Protein AF-A0A200QWI5-F1 (afdb_monomer)

Organism: Macleaya cordata (NCBI:txid56857)

Mean predicted aligned error: 22.95 Å

Structure (mmCIF, N/CA/C/O backbone):
data_AF-A0A200QWI5-F1
#
_entry.id   AF-A0A200QWI5-F1
#
loop_
_atom_site.group_PDB
_atom_site.id
_atom_site.type_symbol
_atom_site.label_atom_id
_atom_site.label_alt_id
_atom_site.label_comp_id
_atom_site.label_asym_id
_atom_site.label_entity_id
_atom_site.label_seq_id
_atom_site.pdbx_PDB_ins_code
_atom_site.Cartn_x
_atom_site.Cartn_y
_atom_site.Cartn_z
_atom_site.occupancy
_atom_site.B_iso_or_equiv
_atom_site.auth_seq_id
_atom_site.auth_comp_id
_atom_site.auth_asym_id
_atom_site.auth_atom_id
_atom_site.pdbx_PDB_model_num
ATOM 1 N N . MET A 1 1 ? 9.023 -41.109 24.863 1.00 46.94 1 MET A N 1
ATOM 2 C CA . MET A 1 1 ? 9.867 -40.211 24.055 1.00 46.94 1 MET A CA 1
ATOM 3 C C . MET A 1 1 ? 9.586 -40.506 22.599 1.00 46.94 1 MET A C 1
ATOM 5 O O . MET A 1 1 ? 10.280 -41.285 21.958 1.00 46.94 1 MET A O 1
ATOM 9 N N . ASP A 1 2 ? 8.491 -39.955 22.125 1.00 58.47 2 ASP A N 1
ATOM 10 C CA . ASP A 1 2 ? 8.103 -39.869 20.730 1.00 58.47 2 ASP A CA 1
ATOM 11 C C . ASP A 1 2 ? 8.925 -38.733 20.105 1.00 58.47 2 ASP A C 1
ATOM 13 O O . ASP A 1 2 ? 8.645 -37.554 20.287 1.00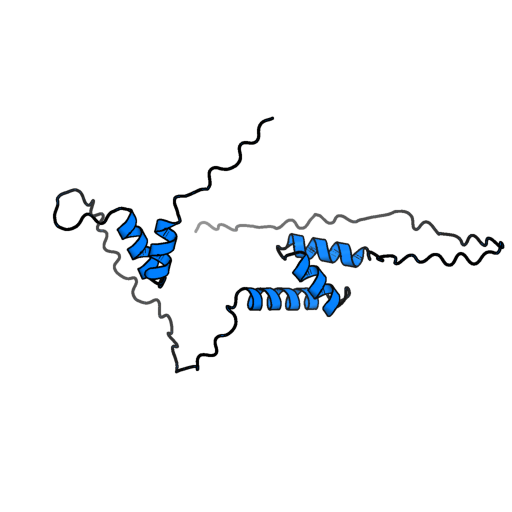 58.47 2 ASP A O 1
ATOM 17 N N . ASN A 1 3 ? 10.019 -39.107 19.435 1.00 56.25 3 ASN A N 1
ATOM 18 C CA . ASN A 1 3 ? 10.766 -38.210 18.559 1.00 56.25 3 ASN A CA 1
ATOM 19 C C . ASN A 1 3 ? 9.904 -37.933 17.321 1.00 56.25 3 ASN A C 1
ATOM 21 O O . ASN A 1 3 ? 9.847 -38.761 16.413 1.00 56.25 3 ASN A O 1
ATOM 25 N N . ILE A 1 4 ? 9.245 -36.777 17.278 1.00 65.56 4 ILE A N 1
ATOM 26 C CA . ILE A 1 4 ? 8.720 -36.207 16.036 1.00 65.56 4 ILE A CA 1
ATOM 27 C C . ILE A 1 4 ? 9.827 -35.322 15.468 1.00 65.56 4 ILE A C 1
ATOM 29 O O . ILE A 1 4 ? 9.952 -34.143 15.784 1.00 65.56 4 ILE A O 1
ATOM 33 N N . GLU A 1 5 ? 10.682 -35.935 14.660 1.00 64.12 5 GLU A N 1
ATOM 34 C CA . GLU A 1 5 ? 11.544 -35.214 13.732 1.00 64.12 5 GLU A CA 1
ATOM 35 C C . GLU A 1 5 ? 10.657 -34.799 12.551 1.00 64.12 5 GLU A C 1
ATOM 37 O O . GLU A 1 5 ? 10.480 -35.549 11.588 1.00 64.12 5 GLU A O 1
ATOM 42 N N . SER A 1 6 ? 10.009 -33.635 12.680 1.00 63.34 6 SER A N 1
ATOM 43 C CA . SER A 1 6 ? 9.338 -32.975 11.557 1.00 63.34 6 SER A CA 1
ATOM 44 C C . SER A 1 6 ? 10.424 -32.507 10.598 1.00 63.34 6 SER A C 1
ATOM 46 O O . SER A 1 6 ? 11.061 -31.473 10.781 1.00 63.34 6 SER A O 1
ATOM 48 N N . SER A 1 7 ? 10.700 -33.355 9.617 1.00 63.34 7 SER A N 1
ATOM 49 C CA . SER A 1 7 ? 11.584 -33.087 8.495 1.00 63.34 7 SER A CA 1
ATOM 50 C C . SER A 1 7 ? 10.826 -32.239 7.478 1.00 63.34 7 SER A C 1
ATOM 52 O O . SER A 1 7 ? 10.455 -32.713 6.406 1.00 63.34 7 SER A O 1
ATOM 54 N N . ASP A 1 8 ? 10.606 -30.966 7.809 1.00 63.19 8 ASP A N 1
ATOM 55 C CA . ASP A 1 8 ? 10.167 -29.942 6.857 1.00 63.19 8 ASP A CA 1
ATOM 56 C C . ASP A 1 8 ? 11.316 -29.635 5.886 1.00 63.19 8 ASP A C 1
ATOM 58 O O . ASP A 1 8 ? 12.008 -28.618 5.945 1.00 63.19 8 ASP A O 1
ATOM 62 N N . SER A 1 9 ? 11.555 -30.602 5.003 1.00 63.88 9 SER A N 1
ATOM 63 C CA . SER A 1 9 ? 12.486 -30.518 3.890 1.00 63.88 9 SER A CA 1
ATOM 64 C C . SER A 1 9 ? 11.798 -29.714 2.797 1.00 63.88 9 SER A C 1
ATOM 66 O O . SER A 1 9 ? 11.100 -30.266 1.947 1.00 63.88 9 SER A O 1
ATOM 68 N N . TRP A 1 10 ? 11.950 -28.391 2.846 1.00 71.94 10 TRP A N 1
ATOM 69 C CA . TRP A 1 10 ? 11.617 -27.509 1.734 1.00 71.94 10 TRP A CA 1
ATOM 70 C C . TRP A 1 10 ? 12.445 -27.932 0.522 1.00 71.94 10 TRP A C 1
ATOM 72 O O . TRP A 1 10 ? 13.622 -27.600 0.395 1.00 71.94 10 TRP A O 1
ATOM 82 N N . ASN A 1 11 ? 11.830 -28.725 -0.348 1.00 63.78 11 ASN A N 1
ATOM 83 C CA . ASN A 1 11 ? 12.400 -29.151 -1.611 1.00 63.78 11 ASN A CA 1
ATOM 84 C C . ASN A 1 11 ? 12.436 -27.938 -2.556 1.00 63.78 11 ASN A C 1
ATOM 86 O O . ASN A 1 11 ? 11.526 -27.753 -3.362 1.00 63.78 11 ASN A O 1
ATOM 90 N N . ILE A 1 12 ? 13.463 -27.088 -2.425 1.00 63.22 12 ILE A N 1
ATOM 91 C CA . ILE A 1 12 ? 13.784 -25.974 -3.343 1.00 63.22 12 ILE A CA 1
ATOM 92 C C . ILE A 1 12 ? 14.390 -26.557 -4.632 1.00 63.22 12 ILE A C 1
ATOM 94 O O . ILE A 1 12 ? 15.480 -26.210 -5.065 1.00 63.22 12 ILE A O 1
ATOM 98 N N . GLU A 1 13 ? 13.678 -27.497 -5.245 1.00 63.28 13 GLU A N 1
ATOM 99 C CA . GLU A 1 13 ? 14.010 -28.052 -6.556 1.00 63.28 13 GLU A CA 1
ATOM 100 C C . GLU A 1 13 ? 12.946 -27.605 -7.562 1.00 63.28 13 GLU A C 1
ATOM 102 O O . GLU A 1 13 ? 12.256 -28.405 -8.182 1.00 63.28 13 GLU A O 1
ATOM 107 N N . ASP A 1 14 ? 12.790 -26.287 -7.671 1.00 59.72 14 ASP A N 1
ATOM 108 C CA . ASP A 1 14 ? 12.224 -25.628 -8.848 1.00 59.72 14 ASP A CA 1
ATOM 109 C C . ASP A 1 14 ? 13.276 -24.628 -9.359 1.00 59.72 14 ASP A C 1
ATOM 111 O O . ASP A 1 14 ? 13.093 -23.412 -9.359 1.00 59.72 14 ASP A O 1
ATOM 115 N N . GLU A 1 15 ? 14.454 -25.149 -9.727 1.00 60.75 15 GLU A N 1
ATOM 116 C CA . GLU A 1 15 ? 15.359 -24.455 -10.646 1.00 60.75 15 GLU A CA 1
ATOM 117 C C . GLU A 1 15 ? 14.734 -24.504 -12.047 1.00 60.75 15 GLU A C 1
ATOM 119 O O . GLU A 1 15 ? 15.025 -25.383 -12.859 1.00 60.75 15 GLU A O 1
ATOM 124 N N . LEU A 1 16 ? 13.856 -23.551 -12.357 1.00 61.19 16 LEU A N 1
ATOM 125 C CA . LEU A 1 16 ? 13.550 -23.245 -13.749 1.00 61.19 16 LEU A CA 1
ATOM 126 C C . LEU A 1 16 ? 14.703 -22.420 -14.319 1.00 61.19 16 LEU A C 1
ATOM 128 O O . LEU A 1 16 ? 14.747 -21.200 -14.175 1.00 61.19 16 LEU A O 1
ATOM 132 N N . GLU A 1 17 ? 15.636 -23.090 -14.990 1.00 56.88 17 GLU A N 1
ATOM 133 C CA . GLU A 1 17 ? 16.563 -22.446 -15.916 1.00 56.88 17 GLU A CA 1
ATOM 134 C C . GLU A 1 17 ? 15.777 -21.867 -17.114 1.00 56.88 17 GLU A C 1
ATOM 136 O O . GLU A 1 17 ? 15.222 -22.639 -17.905 1.00 56.88 17 GLU A O 1
ATOM 141 N N . PRO A 1 18 ? 15.747 -20.543 -17.368 1.00 56.03 18 PRO A N 1
ATOM 142 C CA . PRO A 1 18 ? 15.348 -20.044 -18.676 1.00 56.03 18 PRO A CA 1
ATOM 143 C C . PRO A 1 18 ? 16.526 -20.206 -19.644 1.00 56.03 18 PRO A C 1
ATOM 145 O O . PRO A 1 18 ? 17.262 -19.263 -19.944 1.00 56.03 18 PRO A O 1
ATOM 148 N N . GLN A 1 19 ? 16.713 -21.427 -20.146 1.00 50.78 19 GLN A N 1
ATOM 149 C CA . GLN A 1 19 ? 17.614 -21.673 -21.261 1.00 50.78 19 GLN A CA 1
ATOM 150 C C . GLN A 1 19 ? 16.936 -21.277 -22.581 1.00 50.78 19 GLN A C 1
ATOM 152 O O . GLN A 1 19 ? 15.973 -21.897 -23.021 1.00 50.78 19 GLN A O 1
ATOM 157 N N . ASN A 1 20 ? 17.559 -20.297 -23.242 1.00 54.41 20 ASN A N 1
ATOM 158 C CA . ASN A 1 20 ? 17.693 -20.192 -24.696 1.00 54.41 20 ASN A CA 1
ATOM 159 C C . ASN A 1 20 ? 16.439 -19.800 -25.513 1.00 54.41 20 ASN A C 1
ATOM 161 O O . ASN A 1 20 ? 15.551 -20.604 -25.774 1.00 54.41 20 ASN A O 1
ATOM 165 N N . SER A 1 21 ? 16.466 -18.625 -26.149 1.00 46.69 21 SER A N 1
ATOM 166 C CA . SER A 1 21 ? 16.959 -18.537 -27.537 1.00 46.69 21 SER A CA 1
ATOM 167 C C . SER A 1 21 ? 16.759 -17.161 -28.174 1.00 46.69 21 SER A C 1
ATOM 169 O O . SER A 1 21 ? 15.785 -16.460 -27.928 1.00 46.69 21 SER A O 1
ATOM 171 N N . SER A 1 22 ? 17.715 -16.838 -29.047 1.00 51.38 22 SER A N 1
ATOM 172 C CA . SER A 1 22 ? 17.685 -15.774 -30.052 1.00 51.38 22 SER A CA 1
ATOM 173 C C . SER A 1 22 ? 17.875 -14.342 -29.555 1.00 51.38 22 SER A C 1
ATOM 175 O O . SER A 1 22 ? 16.974 -13.510 -29.542 1.00 51.38 22 SER A O 1
ATOM 177 N N . LEU A 1 23 ? 19.148 -14.018 -29.312 1.00 51.12 23 LEU A N 1
ATOM 178 C CA . LEU A 1 23 ? 19.692 -12.715 -29.688 1.00 51.12 23 LEU A CA 1
ATOM 179 C C . LEU A 1 23 ? 19.535 -12.551 -31.213 1.00 51.12 23 LEU A C 1
ATOM 181 O O . LEU A 1 23 ? 20.452 -12.860 -31.977 1.00 51.12 23 LEU A O 1
ATOM 185 N N . GLU A 1 24 ? 18.365 -12.110 -31.675 1.00 49.75 24 GLU A N 1
ATOM 186 C CA . GLU A 1 24 ? 18.227 -11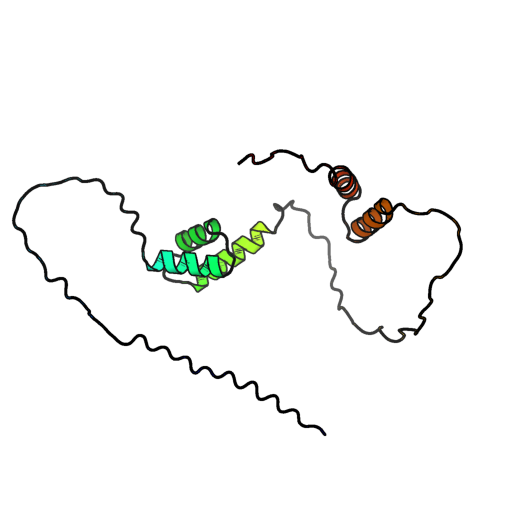.618 -33.043 1.00 49.75 24 GLU A CA 1
ATOM 187 C C . GLU A 1 24 ? 18.979 -10.293 -33.159 1.00 49.75 24 GLU A C 1
ATOM 189 O O . GLU A 1 24 ? 18.599 -9.239 -32.653 1.00 49.75 24 GLU A O 1
ATOM 194 N N . SER A 1 25 ? 20.123 -10.408 -33.820 1.00 44.59 25 SER A N 1
ATOM 195 C CA . SER A 1 25 ? 20.940 -9.325 -34.327 1.00 44.59 25 SER A CA 1
ATOM 196 C C . SER A 1 25 ? 20.094 -8.399 -35.208 1.00 44.59 25 SER A C 1
ATOM 198 O O . SER A 1 25 ? 19.868 -8.680 -36.385 1.00 44.59 25 SER A O 1
ATOM 200 N N . CYS A 1 26 ? 19.648 -7.263 -34.671 1.00 43.22 26 CYS A N 1
ATOM 201 C CA . CYS A 1 26 ? 19.139 -6.168 -35.493 1.00 43.22 26 CYS A CA 1
ATOM 202 C C . CYS A 1 26 ? 20.320 -5.530 -36.235 1.00 43.22 26 CYS A C 1
ATOM 204 O O . CYS A 1 26 ? 20.933 -4.566 -35.779 1.00 43.22 26 CYS A O 1
ATOM 206 N N . SER A 1 27 ? 20.666 -6.120 -37.378 1.00 43.72 27 SER A N 1
ATOM 207 C CA . SER A 1 27 ? 21.585 -5.537 -38.349 1.00 43.72 27 SER A CA 1
ATOM 208 C C . SER A 1 27 ? 21.038 -4.201 -38.854 1.00 43.72 27 SER A C 1
ATOM 210 O O . SER A 1 27 ? 19.894 -4.098 -39.293 1.00 43.72 27 SER A O 1
ATOM 212 N N . SER A 1 28 ? 21.893 -3.182 -38.799 1.00 53.09 28 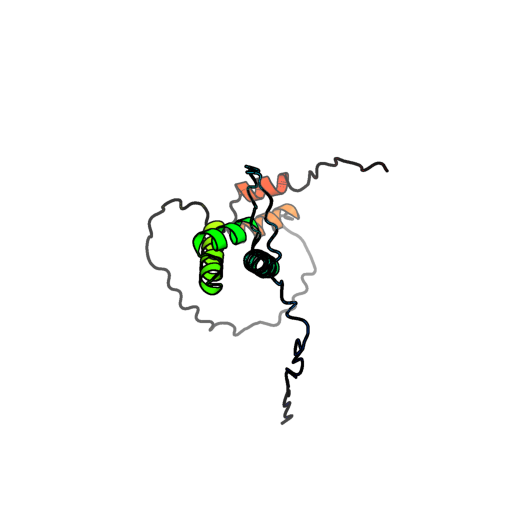SER A N 1
ATOM 213 C CA . SER A 1 28 ? 21.669 -1.823 -39.282 1.00 53.09 28 SER A CA 1
ATOM 214 C C . SER A 1 28 ? 21.151 -1.791 -40.724 1.00 53.09 28 SER A C 1
ATOM 216 O O . SER A 1 28 ? 21.894 -2.073 -41.665 1.00 53.09 28 SER A O 1
ATOM 218 N N . LEU A 1 29 ? 19.902 -1.363 -40.918 1.00 43.19 29 LEU A N 1
ATOM 219 C CA . LEU A 1 29 ? 19.398 -0.943 -42.226 1.00 43.19 29 LEU A CA 1
ATOM 220 C C . LEU A 1 29 ? 19.728 0.539 -42.444 1.00 43.19 29 LEU A C 1
ATOM 222 O O . LEU A 1 29 ? 19.020 1.438 -41.997 1.00 43.19 29 LEU A O 1
ATOM 226 N N . MET A 1 30 ? 20.833 0.784 -43.146 1.00 49.38 30 MET A N 1
ATOM 227 C CA . MET A 1 30 ? 21.144 2.080 -43.749 1.00 49.38 30 MET A CA 1
ATOM 228 C C . MET A 1 30 ? 20.133 2.348 -44.875 1.00 49.38 30 MET A C 1
ATOM 230 O O . MET A 1 30 ? 20.233 1.753 -45.947 1.00 49.38 30 MET A O 1
ATOM 234 N N . ILE A 1 31 ? 19.174 3.248 -44.653 1.00 56.94 31 ILE A N 1
ATOM 235 C CA . ILE A 1 31 ? 18.350 3.832 -45.722 1.00 56.94 31 ILE A CA 1
ATOM 236 C C . ILE A 1 31 ? 18.866 5.258 -45.966 1.00 56.94 31 ILE A C 1
ATOM 238 O O . ILE A 1 31 ? 18.647 6.132 -45.126 1.00 56.94 31 ILE A O 1
ATOM 242 N N . PRO A 1 32 ? 19.554 5.547 -47.086 1.00 47.84 32 PRO A N 1
ATOM 243 C CA . PRO A 1 32 ? 19.884 6.916 -47.447 1.00 47.84 32 PRO A CA 1
ATOM 244 C C . PRO A 1 32 ? 18.672 7.520 -48.166 1.00 47.84 32 PRO A C 1
ATOM 246 O O . PRO A 1 32 ? 18.414 7.206 -49.325 1.00 47.84 32 PRO A O 1
ATOM 249 N N . GLY A 1 33 ? 17.896 8.362 -47.479 1.00 49.19 33 GLY A N 1
ATOM 250 C CA . GLY A 1 33 ? 16.672 8.902 -48.080 1.00 49.19 33 GLY A CA 1
ATOM 251 C C . GLY A 1 33 ? 15.905 9.928 -47.250 1.00 49.19 33 GLY A C 1
ATOM 252 O O . GLY A 1 33 ? 14.756 9.697 -46.917 1.00 49.19 33 GLY A O 1
ATOM 253 N N . GLN A 1 34 ? 16.562 11.039 -46.917 1.00 49.69 34 GLN A N 1
ATOM 254 C CA . GLN A 1 34 ? 16.023 12.409 -46.876 1.00 49.69 34 GLN A CA 1
ATOM 255 C C . GLN A 1 34 ? 14.542 12.634 -46.470 1.00 49.69 34 GLN A C 1
ATOM 257 O O . GLN A 1 34 ? 13.623 12.453 -47.263 1.00 49.69 34 GLN A O 1
ATOM 262 N N . GLY A 1 35 ? 14.358 13.222 -45.281 1.00 48.75 35 GLY A N 1
ATOM 263 C CA . GLY A 1 35 ? 13.164 13.978 -44.881 1.00 48.75 35 GLY A CA 1
ATOM 264 C C . GLY A 1 35 ? 13.143 14.247 -43.367 1.00 48.75 35 GLY A C 1
ATOM 265 O O . GLY A 1 35 ? 13.067 13.284 -42.608 1.00 48.75 35 GLY A O 1
ATOM 266 N N . PRO A 1 36 ? 13.217 15.504 -42.877 1.00 46.41 36 PRO A N 1
ATOM 267 C CA . PRO A 1 36 ? 13.022 15.786 -41.460 1.00 46.41 36 PRO A CA 1
ATOM 268 C C . PRO A 1 36 ? 11.529 15.699 -41.126 1.00 46.41 36 PRO A C 1
ATOM 270 O O . PRO A 1 36 ? 10.794 16.680 -41.212 1.00 46.41 36 PRO A O 1
ATOM 273 N N . CYS A 1 37 ? 11.074 14.507 -40.743 1.00 58.84 37 CYS A N 1
ATOM 274 C CA . CYS A 1 37 ? 9.827 14.356 -40.004 1.00 58.84 37 CYS A CA 1
ATOM 275 C C . CYS A 1 37 ? 10.079 14.793 -38.558 1.00 58.84 37 CYS A C 1
ATOM 277 O O . CYS A 1 37 ? 10.531 14.009 -37.727 1.00 58.84 37 CYS A O 1
ATOM 279 N N . ALA A 1 38 ? 9.788 16.059 -38.263 1.00 57.78 38 ALA A N 1
ATOM 280 C CA . ALA A 1 38 ? 9.601 16.537 -36.899 1.00 57.78 38 ALA A CA 1
ATOM 281 C C . ALA A 1 38 ? 8.268 15.982 -36.366 1.00 57.78 38 ALA A C 1
ATOM 283 O O . ALA A 1 38 ? 7.244 16.660 -36.361 1.00 57.78 38 ALA A O 1
ATOM 284 N N . GLY A 1 39 ? 8.279 14.702 -35.999 1.00 45.41 39 GLY A N 1
ATOM 285 C CA . GLY A 1 39 ? 7.205 14.051 -35.265 1.00 45.41 39 GLY A CA 1
ATOM 286 C C . GLY A 1 39 ? 7.470 14.182 -33.774 1.00 45.41 39 GLY A C 1
ATOM 287 O O . GLY A 1 39 ? 8.341 13.508 -33.235 1.00 45.41 39 GLY A O 1
ATOM 288 N N . HIS A 1 40 ? 6.719 15.065 -33.126 1.00 57.12 40 HIS A N 1
ATOM 289 C CA . HIS A 1 40 ? 6.488 15.046 -31.690 1.00 57.12 40 HIS A CA 1
ATOM 290 C C . HIS A 1 40 ? 5.888 13.683 -31.321 1.00 57.12 40 HIS A C 1
ATOM 292 O O . HIS A 1 40 ? 4.731 13.401 -31.621 1.00 57.12 40 HIS A O 1
ATOM 298 N N . ALA A 1 41 ? 6.708 12.824 -30.730 1.00 50.31 41 ALA A N 1
ATOM 299 C CA . ALA A 1 41 ? 6.263 11.635 -30.036 1.00 50.31 41 ALA A CA 1
ATOM 300 C C . ALA A 1 41 ? 6.846 11.742 -28.635 1.00 50.31 41 ALA A C 1
ATOM 302 O O . ALA A 1 41 ? 8.017 11.438 -28.405 1.00 50.31 41 ALA A O 1
ATOM 303 N N . GLU A 1 42 ? 6.028 12.231 -27.712 1.00 52.84 42 GLU A N 1
ATOM 304 C CA . GLU A 1 42 ? 6.239 12.044 -26.284 1.00 52.84 42 GLU A CA 1
ATOM 305 C C . GLU A 1 42 ? 6.051 10.547 -26.047 1.00 52.84 42 GLU A C 1
ATOM 307 O O . GLU A 1 42 ? 4.974 10.055 -25.722 1.00 52.84 42 GLU A O 1
ATOM 312 N N . GLY A 1 43 ? 7.087 9.781 -26.377 1.00 43.38 43 GLY A N 1
ATOM 313 C CA . GLY A 1 43 ? 7.156 8.391 -26.004 1.00 43.38 43 GLY A CA 1
ATOM 314 C C . GLY A 1 43 ? 7.198 8.381 -24.491 1.00 43.38 43 GLY A C 1
ATOM 315 O O . GLY A 1 43 ? 8.248 8.650 -23.908 1.00 43.38 43 GLY A O 1
ATOM 316 N N . SER A 1 44 ? 6.074 8.059 -23.851 1.00 57.12 44 SER A N 1
ATOM 317 C CA . SER A 1 44 ? 6.114 7.360 -22.575 1.00 57.12 44 SER A CA 1
ATOM 318 C C . SER A 1 44 ? 6.943 6.110 -22.831 1.00 57.12 44 SER A C 1
ATOM 320 O O . SER A 1 44 ? 6.441 5.088 -23.297 1.00 57.12 44 SER A O 1
ATOM 322 N N . THR A 1 45 ? 8.253 6.236 -22.641 1.00 56.47 45 THR A N 1
ATOM 323 C CA . THR A 1 45 ? 9.187 5.125 -22.648 1.00 56.47 45 THR A CA 1
ATOM 324 C C . THR A 1 45 ? 8.830 4.302 -21.425 1.00 56.47 45 THR A C 1
ATOM 326 O O . THR A 1 45 ? 9.370 4.495 -20.342 1.00 56.47 45 THR A O 1
ATOM 329 N N . SER A 1 46 ? 7.814 3.450 -21.568 1.00 61.50 46 SER A N 1
ATOM 330 C CA . SER A 1 46 ? 7.483 2.459 -20.561 1.00 61.50 46 SER A CA 1
ATOM 331 C C . SER A 1 46 ? 8.682 1.532 -20.495 1.00 61.50 46 SER A C 1
ATOM 333 O O . SER A 1 46 ? 8.857 0.659 -21.347 1.00 61.50 46 SER A O 1
ATOM 335 N N . ASN A 1 47 ? 9.583 1.805 -19.554 1.00 75.62 47 ASN A N 1
ATOM 336 C CA . ASN A 1 47 ? 10.722 0.944 -19.344 1.00 75.62 47 ASN A CA 1
ATOM 337 C C . ASN A 1 47 ? 10.151 -0.392 -18.842 1.00 75.62 47 ASN A C 1
ATOM 339 O O . ASN A 1 47 ? 9.399 -0.398 -17.857 1.00 75.62 47 ASN A O 1
ATOM 343 N N . PRO A 1 48 ? 10.440 -1.531 -19.498 1.00 83.81 48 PRO A N 1
ATOM 344 C CA . PRO A 1 48 ? 9.953 -2.825 -19.026 1.00 83.81 48 PRO A CA 1
ATOM 345 C C . PRO A 1 48 ? 10.375 -3.098 -17.573 1.00 83.81 48 PRO A C 1
ATOM 347 O O . PRO A 1 48 ? 9.635 -3.753 -16.840 1.00 83.81 48 PRO A O 1
ATOM 350 N N . ALA A 1 49 ? 11.514 -2.543 -17.136 1.00 88.06 49 ALA A N 1
ATOM 351 C CA . ALA A 1 49 ? 11.957 -2.583 -15.744 1.00 88.06 49 ALA A CA 1
ATOM 352 C C . ALA A 1 49 ? 10.986 -1.846 -14.804 1.00 88.06 49 ALA A C 1
ATOM 354 O O . ALA A 1 49 ? 10.480 -2.468 -13.871 1.00 88.06 49 ALA A O 1
ATOM 355 N N . ARG A 1 50 ? 10.634 -0.584 -15.096 1.00 92.25 50 ARG A N 1
ATOM 356 C CA . ARG A 1 50 ? 9.612 0.179 -14.355 1.00 92.25 50 ARG A CA 1
ATOM 357 C C . ARG A 1 50 ? 8.309 -0.588 -14.200 1.00 92.25 50 ARG A C 1
ATOM 359 O O . ARG A 1 50 ? 7.798 -0.718 -13.096 1.00 92.25 50 ARG A O 1
ATOM 366 N N . SER A 1 51 ? 7.792 -1.138 -15.298 1.00 92.94 51 SER A N 1
ATOM 367 C CA . SER A 1 51 ? 6.533 -1.893 -15.275 1.00 92.94 51 SER A CA 1
ATOM 368 C C . SER A 1 51 ? 6.630 -3.128 -14.374 1.00 92.94 51 SER A C 1
ATOM 370 O O . SER A 1 51 ? 5.721 -3.396 -13.594 1.00 92.94 51 SER A O 1
ATOM 372 N N . LYS A 1 52 ? 7.753 -3.858 -14.428 1.00 94.25 52 LYS A N 1
ATOM 373 C CA . LYS A 1 52 ? 8.005 -5.012 -13.554 1.00 94.25 52 LYS A CA 1
ATOM 374 C C . LYS A 1 52 ? 8.028 -4.615 -12.076 1.00 94.25 52 LYS A C 1
ATOM 376 O O . LYS A 1 52 ? 7.451 -5.332 -11.263 1.00 94.25 52 LYS A O 1
ATOM 381 N N . LEU A 1 53 ? 8.661 -3.491 -11.741 1.00 94.88 53 LEU A N 1
ATOM 382 C CA . LEU A 1 53 ? 8.664 -2.956 -10.378 1.00 94.88 53 LEU A CA 1
ATOM 383 C C . LEU A 1 53 ? 7.249 -2.591 -9.934 1.00 94.88 53 LEU A C 1
ATOM 385 O O . LEU A 1 53 ? 6.819 -3.034 -8.874 1.00 94.88 53 LEU A O 1
ATOM 389 N N . ILE A 1 54 ? 6.498 -1.877 -10.776 1.00 95.69 54 ILE A N 1
ATOM 390 C CA . ILE A 1 54 ? 5.115 -1.493 -10.480 1.00 95.69 54 ILE A CA 1
ATOM 391 C C . ILE A 1 54 ? 4.271 -2.727 -10.133 1.00 95.69 54 ILE A C 1
ATOM 393 O O . ILE A 1 54 ? 3.672 -2.780 -9.060 1.00 95.69 54 ILE A O 1
ATOM 397 N N . TYR A 1 55 ? 4.283 -3.759 -10.981 1.00 96.56 55 TYR A N 1
ATOM 398 C CA . TYR A 1 55 ? 3.541 -4.995 -10.709 1.00 96.56 55 TYR A CA 1
ATOM 399 C C . TYR A 1 55 ? 4.033 -5.742 -9.468 1.00 96.56 55 TYR A C 1
ATOM 401 O O . TYR A 1 55 ? 3.218 -6.329 -8.760 1.00 96.56 55 TYR A O 1
ATOM 409 N N . HIS A 1 56 ? 5.337 -5.727 -9.189 1.00 96.75 56 HIS A N 1
ATOM 410 C CA . HIS A 1 56 ? 5.898 -6.373 -8.006 1.00 96.75 56 HIS A CA 1
ATOM 411 C C . HIS A 1 56 ? 5.365 -5.740 -6.715 1.00 96.75 56 HIS A C 1
ATOM 413 O O . HIS A 1 56 ? 4.842 -6.452 -5.861 1.00 96.75 56 HIS A O 1
ATOM 419 N N . PHE A 1 57 ? 5.425 -4.412 -6.599 1.00 97.06 57 PHE A N 1
ATOM 420 C CA . PHE A 1 57 ? 4.963 -3.707 -5.402 1.00 97.06 57 PHE A CA 1
ATOM 421 C C . PHE A 1 57 ? 3.436 -3.698 -5.270 1.00 97.06 57 PHE A C 1
ATOM 423 O O . PHE A 1 57 ? 2.926 -3.855 -4.162 1.00 97.06 57 PHE A O 1
ATOM 430 N N . ILE A 1 58 ? 2.695 -3.620 -6.381 1.00 97.25 58 ILE A N 1
ATOM 431 C CA . ILE A 1 58 ? 1.235 -3.806 -6.356 1.00 97.25 58 ILE A CA 1
ATOM 432 C C . ILE A 1 58 ? 0.880 -5.226 -5.897 1.00 97.25 58 ILE A C 1
ATOM 434 O O . ILE A 1 58 ? -0.019 -5.401 -5.079 1.00 97.25 58 ILE A O 1
ATOM 438 N N . GLY A 1 59 ? 1.610 -6.244 -6.365 1.00 97.19 59 GLY A N 1
ATOM 439 C CA . GLY A 1 59 ? 1.445 -7.628 -5.914 1.00 97.19 59 GLY A CA 1
ATOM 440 C C . GLY A 1 59 ? 1.732 -7.829 -4.422 1.00 97.19 59 GLY A C 1
ATOM 441 O O . GLY A 1 59 ? 1.185 -8.751 -3.823 1.00 97.19 59 GLY A O 1
ATOM 442 N N . MET A 1 60 ? 2.534 -6.949 -3.814 1.00 95.25 60 MET A N 1
ATOM 443 C CA . MET A 1 60 ? 2.774 -6.915 -2.365 1.00 95.25 60 MET A CA 1
ATOM 444 C C . MET A 1 60 ? 1.701 -6.149 -1.576 1.00 95.25 60 MET A C 1
ATOM 446 O O . MET A 1 60 ? 1.716 -6.196 -0.351 1.00 95.25 60 MET A O 1
ATOM 450 N N . GLY A 1 61 ? 0.756 -5.486 -2.249 1.00 95.81 61 GLY A N 1
ATOM 451 C CA . GLY A 1 61 ? -0.373 -4.793 -1.620 1.00 95.81 61 GLY A CA 1
ATOM 452 C C . GLY A 1 61 ? -0.257 -3.269 -1.573 1.00 95.81 61 GLY A C 1
ATOM 453 O O . GLY A 1 61 ? -1.160 -2.615 -1.056 1.00 95.81 61 GLY A O 1
ATOM 454 N N . PHE A 1 62 ? 0.804 -2.681 -2.133 1.00 96.81 62 PHE A N 1
ATOM 455 C CA . PHE A 1 62 ? 0.921 -1.226 -2.228 1.00 96.81 62 PHE A CA 1
ATOM 456 C C . PHE A 1 62 ? 0.024 -0.661 -3.335 1.00 96.81 62 PHE A C 1
ATOM 458 O O . PHE A 1 62 ? -0.179 -1.278 -4.383 1.00 96.81 62 PHE A O 1
ATOM 465 N N . SER A 1 63 ? -0.501 0.547 -3.123 1.00 95.81 63 SER A N 1
ATOM 466 C CA . SER A 1 63 ? -1.311 1.230 -4.131 1.00 95.81 63 SER A CA 1
ATOM 467 C C . SER A 1 63 ? -0.445 1.699 -5.305 1.00 95.81 63 SER A C 1
ATOM 469 O O . SER A 1 63 ? 0.676 2.174 -5.127 1.00 95.81 63 SER A O 1
ATOM 471 N N . GLU A 1 64 ? -0.974 1.610 -6.529 1.00 95.44 64 GLU A N 1
ATOM 472 C CA . GLU A 1 64 ? -0.250 2.000 -7.750 1.00 95.44 64 GLU A CA 1
ATOM 473 C C . GLU A 1 64 ? 0.296 3.436 -7.681 1.00 95.44 64 GLU A C 1
ATOM 475 O O . GLU A 1 64 ? 1.403 3.703 -8.146 1.00 95.44 64 GLU A O 1
ATOM 480 N N . ASN A 1 65 ? -0.448 4.354 -7.053 1.00 94.75 65 ASN A N 1
ATOM 481 C CA . ASN A 1 65 ? -0.026 5.743 -6.891 1.00 94.75 65 ASN A CA 1
ATOM 482 C C . ASN A 1 65 ? 1.234 5.877 -6.021 1.00 94.75 65 ASN A C 1
ATOM 484 O O . ASN A 1 65 ? 2.170 6.570 -6.420 1.00 94.75 65 ASN A O 1
ATOM 488 N N . LEU A 1 66 ? 1.279 5.186 -4.876 1.00 95.50 66 LEU A N 1
ATOM 489 C CA . LEU A 1 66 ? 2.448 5.194 -3.994 1.00 95.50 66 LEU A CA 1
ATOM 490 C C . LEU A 1 66 ? 3.656 4.548 -4.669 1.00 95.50 66 LEU A C 1
ATOM 492 O O . LEU A 1 66 ? 4.768 5.061 -4.570 1.00 95.50 66 LEU A O 1
ATOM 496 N N . VAL A 1 67 ? 3.431 3.463 -5.408 1.00 96.38 67 VAL A N 1
ATOM 497 C CA . VAL A 1 67 ? 4.485 2.750 -6.134 1.00 96.38 67 VAL A CA 1
ATOM 498 C C . VAL A 1 67 ? 5.078 3.604 -7.248 1.00 96.38 67 VAL A C 1
ATOM 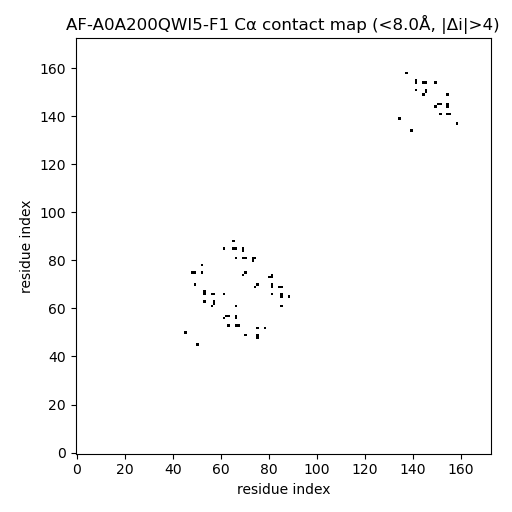500 O O . VAL A 1 67 ? 6.299 3.716 -7.345 1.00 96.38 67 VAL A O 1
ATOM 503 N N . ALA A 1 68 ? 4.243 4.249 -8.064 1.00 95.50 68 ALA A N 1
ATOM 504 C CA . ALA A 1 68 ? 4.717 5.150 -9.110 1.00 95.50 68 ALA A CA 1
ATOM 505 C C . ALA A 1 68 ? 5.540 6.303 -8.520 1.00 95.50 68 ALA A C 1
ATOM 507 O O . ALA A 1 68 ? 6.625 6.599 -9.016 1.00 95.50 68 ALA A O 1
ATOM 508 N N . LYS A 1 69 ? 5.063 6.890 -7.416 1.00 95.25 69 LYS A N 1
ATOM 509 C CA . LYS A 1 69 ? 5.750 7.977 -6.715 1.00 95.25 69 LYS A CA 1
ATOM 510 C C . LYS A 1 69 ? 7.105 7.542 -6.147 1.00 95.25 69 LYS A C 1
ATOM 512 O O . LYS A 1 69 ? 8.101 8.217 -6.380 1.00 95.25 69 LYS A O 1
ATOM 517 N N . ALA A 1 70 ? 7.162 6.403 -5.459 1.00 96.00 70 ALA A N 1
ATOM 518 C CA . ALA A 1 70 ? 8.401 5.888 -4.874 1.00 96.00 70 ALA A CA 1
ATOM 519 C C . ALA A 1 70 ? 9.459 5.557 -5.942 1.00 96.00 70 ALA A C 1
ATOM 521 O O . ALA A 1 70 ? 10.648 5.802 -5.730 1.00 96.00 70 ALA A O 1
ATOM 522 N N . ILE A 1 71 ? 9.034 5.050 -7.105 1.00 95.38 71 ILE A N 1
ATOM 523 C CA . ILE A 1 71 ? 9.928 4.797 -8.244 1.00 95.38 71 ILE A CA 1
ATOM 524 C C . ILE A 1 71 ? 10.410 6.107 -8.877 1.00 95.38 71 ILE A C 1
ATOM 526 O O . ILE A 1 71 ? 11.570 6.193 -9.270 1.00 95.38 71 ILE A O 1
ATOM 530 N N . ASP A 1 72 ? 9.559 7.127 -8.978 1.00 94.19 72 ASP A N 1
ATOM 531 C CA . ASP A 1 72 ? 9.959 8.424 -9.536 1.00 94.19 72 ASP A CA 1
ATOM 532 C C . ASP A 1 72 ? 10.961 9.163 -8.626 1.00 94.19 72 ASP A C 1
ATOM 534 O O . ASP A 1 72 ? 11.795 9.921 -9.121 1.00 94.19 72 ASP A O 1
ATOM 538 N N . GLU A 1 73 ? 10.913 8.915 -7.314 1.00 93.31 73 GLU A N 1
ATOM 539 C CA . GLU A 1 73 ? 11.810 9.516 -6.317 1.00 93.31 73 GLU A CA 1
ATOM 540 C C . GLU A 1 73 ? 13.170 8.815 -6.218 1.00 93.31 73 GLU A C 1
ATOM 542 O O . GLU A 1 73 ? 14.201 9.488 -6.197 1.00 93.31 73 GLU A O 1
ATOM 547 N N . ASN A 1 74 ? 13.186 7.481 -6.187 1.00 92.75 74 ASN A N 1
ATOM 548 C CA . ASN A 1 74 ? 14.413 6.693 -5.988 1.00 92.75 74 ASN A CA 1
ATOM 549 C C . ASN A 1 74 ? 15.013 6.174 -7.305 1.00 92.75 74 ASN A C 1
ATOM 551 O O . ASN A 1 74 ? 16.163 5.739 -7.365 1.00 92.75 74 ASN A O 1
ATOM 555 N N . GLY A 1 75 ? 14.249 6.234 -8.395 1.00 90.06 75 GLY A N 1
ATOM 556 C CA . GLY A 1 75 ? 14.607 5.620 -9.665 1.00 90.06 75 GLY A CA 1
ATOM 557 C C . GLY A 1 75 ? 14.445 4.097 -9.661 1.00 90.06 75 GLY A C 1
ATOM 558 O O . GLY A 1 75 ? 14.161 3.452 -8.659 1.00 90.06 75 GLY A O 1
ATOM 559 N N . GLU A 1 76 ? 14.633 3.490 -10.830 1.00 89.75 76 GLU A N 1
ATOM 560 C CA . GLU A 1 76 ? 14.352 2.063 -11.061 1.00 89.75 76 GLU A CA 1
ATOM 561 C C . GLU A 1 76 ? 15.511 1.119 -10.669 1.00 89.75 76 GLU A C 1
ATOM 563 O O . GLU A 1 76 ? 15.424 -0.089 -10.886 1.00 89.75 76 GLU A O 1
ATOM 568 N N . GLY A 1 77 ? 16.622 1.655 -10.151 1.00 86.31 77 GLY A N 1
ATOM 569 C CA . GLY A 1 77 ? 17.851 0.897 -9.879 1.00 86.31 77 GLY A CA 1
ATOM 570 C C . GLY A 1 77 ? 17.922 0.254 -8.493 1.00 86.31 77 GLY A C 1
ATOM 571 O O . GLY A 1 77 ? 18.694 -0.686 -8.299 1.00 86.31 77 GLY A O 1
ATOM 572 N N . ASN A 1 78 ? 17.119 0.741 -7.544 1.00 91.38 78 ASN A N 1
ATOM 573 C CA . ASN A 1 78 ? 17.303 0.484 -6.119 1.00 91.38 78 ASN A CA 1
ATOM 574 C C . ASN A 1 78 ? 15.978 0.012 -5.506 1.00 91.38 78 ASN A C 1
ATOM 576 O O . ASN A 1 78 ? 15.225 0.787 -4.925 1.00 91.38 78 ASN A O 1
ATOM 580 N N . THR A 1 79 ? 15.675 -1.282 -5.637 1.00 94.44 79 THR A N 1
ATOM 581 C CA . THR A 1 79 ? 14.415 -1.855 -5.124 1.00 94.44 79 THR A CA 1
ATOM 582 C C . THR A 1 79 ? 14.248 -1.695 -3.616 1.00 94.44 79 THR A C 1
ATOM 584 O O . THR A 1 79 ? 13.125 -1.534 -3.154 1.00 94.44 79 THR A O 1
ATOM 587 N N . GLU A 1 80 ? 15.353 -1.712 -2.867 1.00 95.56 80 GLU A N 1
ATOM 588 C CA . GLU A 1 80 ? 15.361 -1.514 -1.413 1.00 95.56 80 GLU A CA 1
ATOM 589 C C . GLU A 1 80 ? 14.940 -0.089 -1.025 1.00 95.56 80 GLU A C 1
ATOM 591 O O . GLU A 1 80 ? 14.093 0.090 -0.159 1.00 95.56 80 GLU A O 1
ATOM 596 N N . GLU A 1 81 ? 15.458 0.929 -1.720 1.00 96.50 81 GLU A N 1
ATOM 597 C CA . GLU A 1 81 ? 15.097 2.335 -1.472 1.00 96.50 81 GLU A CA 1
ATOM 598 C C . GLU A 1 81 ? 13.620 2.596 -1.807 1.00 96.50 81 GLU A C 1
ATOM 600 O O . GLU A 1 81 ? 12.919 3.325 -1.098 1.00 96.50 81 GLU A O 1
ATOM 605 N N . ILE A 1 82 ? 13.112 1.935 -2.854 1.00 97.12 82 ILE A N 1
ATOM 606 C CA . ILE A 1 82 ? 11.685 1.960 -3.190 1.00 97.12 82 ILE A CA 1
ATOM 607 C C . ILE A 1 82 ? 10.855 1.334 -2.055 1.00 97.12 82 ILE A C 1
ATOM 609 O O . ILE A 1 82 ? 9.843 1.917 -1.666 1.00 97.12 82 ILE A O 1
ATOM 613 N N . LEU A 1 83 ? 11.271 0.189 -1.498 1.00 97.19 83 LEU A N 1
ATOM 614 C CA . LEU A 1 83 ? 10.597 -0.449 -0.356 1.00 97.19 83 LEU A CA 1
ATOM 615 C C . LEU A 1 83 ? 10.583 0.446 0.881 1.00 97.19 83 LEU A C 1
ATOM 617 O O . LEU A 1 83 ? 9.526 0.640 1.477 1.00 97.19 83 LEU A O 1
ATOM 621 N N . GLU A 1 84 ? 11.731 1.007 1.257 1.00 96.81 84 GLU A N 1
ATOM 622 C CA . GLU A 1 84 ? 11.854 1.900 2.413 1.00 96.81 84 GLU A CA 1
ATOM 623 C C . GLU A 1 84 ? 10.921 3.112 2.279 1.00 96.81 84 GLU A C 1
ATOM 625 O O . GLU A 1 84 ? 10.196 3.467 3.213 1.00 96.81 84 GLU A O 1
ATOM 630 N N . THR A 1 85 ? 10.876 3.706 1.086 1.00 96.75 85 THR A N 1
ATOM 631 C CA . THR A 1 85 ? 9.999 4.842 0.781 1.00 96.75 85 THR A CA 1
ATOM 632 C C . THR A 1 85 ? 8.524 4.453 0.872 1.00 96.75 85 THR A C 1
ATOM 634 O O . THR A 1 85 ? 7.725 5.184 1.456 1.00 96.75 85 THR A O 1
ATOM 637 N N . LEU A 1 86 ? 8.152 3.286 0.341 1.00 97.00 86 LEU A N 1
ATOM 638 C CA . LEU A 1 86 ? 6.786 2.771 0.425 1.00 97.00 86 LEU A CA 1
ATOM 639 C C . LEU A 1 86 ? 6.349 2.539 1.874 1.00 97.00 86 LEU A C 1
ATOM 641 O O . LEU A 1 86 ? 5.269 2.984 2.257 1.00 97.00 86 LEU A O 1
ATOM 645 N N . LEU A 1 87 ? 7.199 1.913 2.691 1.00 95.50 87 LEU A N 1
ATOM 646 C CA . LEU A 1 87 ? 6.934 1.707 4.117 1.00 95.50 87 LEU A CA 1
ATOM 647 C C . LEU A 1 87 ? 6.814 3.038 4.868 1.00 95.50 87 LEU A C 1
ATOM 649 O O . LEU A 1 87 ? 5.929 3.196 5.709 1.00 95.50 87 LEU A O 1
ATOM 653 N N . THR A 1 88 ? 7.659 4.015 4.527 1.00 95.56 88 THR A N 1
ATOM 654 C CA . THR A 1 88 ? 7.582 5.373 5.083 1.00 95.56 88 THR A CA 1
ATOM 655 C C . THR A 1 88 ? 6.244 6.025 4.747 1.00 95.56 88 THR A C 1
ATOM 657 O O . THR A 1 88 ? 5.601 6.596 5.625 1.00 95.56 88 THR A O 1
ATOM 660 N N . TYR A 1 89 ? 5.780 5.913 3.500 1.00 93.81 89 TYR A N 1
ATOM 661 C CA . TYR A 1 89 ? 4.475 6.440 3.112 1.00 93.81 89 TYR A CA 1
ATOM 662 C C . TYR A 1 89 ? 3.318 5.754 3.823 1.00 93.81 89 TYR A C 1
ATOM 664 O O . TYR A 1 89 ? 2.433 6.457 4.302 1.00 93.81 89 TYR A O 1
ATOM 672 N N . SER A 1 90 ? 3.357 4.432 3.976 1.00 91.12 90 SER A N 1
ATOM 673 C CA . SER A 1 90 ? 2.346 3.707 4.751 1.00 91.12 90 SER A CA 1
ATOM 674 C C . SER A 1 90 ? 2.284 4.186 6.205 1.00 91.12 90 SER A C 1
ATOM 676 O O . SER A 1 90 ? 1.198 4.430 6.720 1.00 91.12 90 SER A O 1
ATOM 678 N N . ALA A 1 91 ? 3.435 4.414 6.844 1.00 90.00 91 ALA A N 1
ATOM 679 C CA . ALA A 1 91 ? 3.484 4.927 8.214 1.00 90.00 91 ALA A CA 1
ATOM 680 C C . ALA A 1 91 ? 2.933 6.362 8.346 1.00 90.00 91 ALA A C 1
ATOM 682 O O . ALA A 1 91 ? 2.352 6.712 9.372 1.00 90.00 91 ALA A O 1
ATOM 683 N N . LEU A 1 92 ? 3.113 7.204 7.322 1.00 85.44 92 LEU A N 1
ATOM 684 C CA . LEU A 1 92 ? 2.589 8.573 7.308 1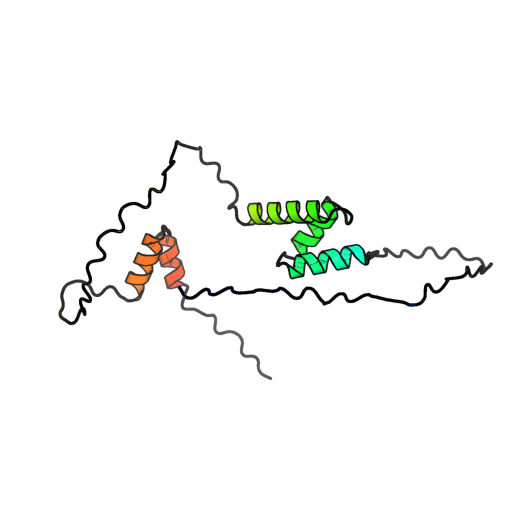.00 85.44 92 LEU A CA 1
ATOM 685 C C . LEU A 1 92 ? 1.092 8.629 6.972 1.00 85.44 92 LEU A C 1
ATOM 687 O O . LEU A 1 92 ? 0.396 9.489 7.508 1.00 85.44 92 LEU A O 1
ATOM 691 N N . GLU A 1 93 ? 0.595 7.734 6.115 1.00 71.19 93 GLU A N 1
ATOM 692 C CA . GLU A 1 93 ? -0.821 7.656 5.723 1.00 71.19 93 GLU A CA 1
ATOM 693 C C . GLU A 1 93 ? -1.715 7.145 6.865 1.00 71.19 93 GLU A C 1
ATOM 695 O O . GLU A 1 93 ? -2.855 7.587 6.994 1.00 71.19 93 GLU A O 1
ATOM 700 N N . GLU A 1 94 ? -1.185 6.290 7.747 1.00 60.72 94 GLU A N 1
ATOM 701 C CA . GLU A 1 94 ? -1.884 5.842 8.962 1.00 60.72 94 GLU A CA 1
ATOM 702 C C . GLU A 1 94 ? -1.794 6.836 10.132 1.00 60.72 94 GLU A C 1
ATOM 704 O O . GLU A 1 94 ? -2.501 6.687 11.131 1.00 60.72 94 GLU A O 1
ATOM 709 N N . SER A 1 95 ? -0.968 7.882 10.023 1.00 50.66 95 SER A N 1
ATOM 710 C CA . SER A 1 95 ? -0.937 8.945 11.026 1.00 50.66 95 SER A CA 1
ATOM 711 C C . SER A 1 95 ? -2.034 9.983 10.740 1.00 50.66 95 SER A C 1
ATOM 713 O O . SER A 1 95 ? -2.074 10.549 9.643 1.00 50.66 95 SER A O 1
ATOM 715 N N . PRO A 1 96 ? -2.924 10.306 11.701 1.00 52.78 96 PRO A N 1
ATOM 716 C CA . PRO A 1 96 ? -3.726 11.519 11.598 1.00 52.78 96 PRO A CA 1
ATOM 717 C C . PRO A 1 96 ? -2.770 12.710 11.427 1.00 52.78 96 PRO A C 1
ATOM 719 O O . PRO A 1 96 ? -1.695 12.693 12.038 1.00 52.78 96 PRO A O 1
ATOM 722 N N . PRO A 1 97 ? -3.121 13.755 10.648 1.00 47.94 97 PRO A N 1
ATOM 723 C CA . PRO A 1 97 ? -2.295 14.954 10.562 1.00 47.94 97 PRO A CA 1
ATOM 724 C C . PRO A 1 97 ? -1.962 15.409 11.982 1.00 47.94 97 PRO A C 1
ATOM 726 O O . PRO A 1 97 ? -2.874 15.618 12.780 1.00 47.94 97 PRO A O 1
ATOM 729 N N . GLN A 1 98 ? -0.665 15.483 12.298 1.00 43.91 98 GLN A N 1
ATOM 730 C CA . GLN A 1 98 ? -0.153 15.805 13.626 1.00 43.91 98 GLN A CA 1
ATOM 731 C C . GLN A 1 98 ? -0.841 17.064 14.172 1.00 43.91 98 GLN A C 1
ATOM 733 O O . GLN A 1 98 ? -0.471 18.194 13.856 1.00 43.91 98 GLN A O 1
ATOM 738 N N . CYS A 1 99 ? -1.846 16.874 15.025 1.00 41.12 99 CYS A N 1
ATOM 739 C CA . CYS A 1 99 ? -2.179 17.852 16.039 1.00 41.12 99 CYS A CA 1
ATOM 740 C C . CYS A 1 99 ? -1.031 17.799 17.044 1.00 41.12 99 CYS A C 1
ATOM 742 O O . CYS A 1 99 ? -0.911 16.842 17.805 1.00 41.12 99 CYS A O 1
ATOM 744 N N . GLU A 1 100 ? -0.159 18.803 17.011 1.00 49.50 100 GLU A N 1
ATOM 745 C CA . GLU A 1 100 ? 0.884 18.977 18.014 1.00 49.50 100 GLU A CA 1
ATOM 746 C C . GLU A 1 100 ? 0.249 19.078 19.408 1.00 49.50 100 GLU A C 1
ATOM 748 O O . GLU A 1 100 ? -0.284 20.119 19.797 1.00 49.50 100 GLU A O 1
ATOM 753 N N . VAL A 1 101 ? 0.304 17.990 20.176 1.00 47.91 101 VAL A N 1
ATOM 754 C CA . VAL A 1 101 ? 0.044 18.002 21.614 1.00 47.91 101 VAL A CA 1
ATOM 755 C C . VAL A 1 101 ? 1.258 17.403 22.310 1.00 47.91 101 VAL A C 1
ATOM 757 O O . VAL A 1 101 ? 1.504 16.203 22.293 1.00 47.91 101 VAL A O 1
ATOM 760 N N . VAL A 1 102 ? 2.040 18.335 22.848 1.00 55.28 102 VAL A N 1
ATOM 761 C CA . VAL A 1 102 ? 3.035 18.263 23.926 1.00 55.28 102 VAL A CA 1
ATOM 762 C C . VAL A 1 102 ? 3.167 16.892 24.622 1.00 55.28 102 VAL A C 1
ATOM 764 O O . VAL A 1 102 ? 2.186 16.405 25.185 1.00 55.28 102 VAL A O 1
ATOM 767 N N . PRO A 1 103 ? 4.382 16.315 24.722 1.00 49.34 103 PRO A N 1
ATOM 768 C CA . PRO A 1 103 ? 4.604 15.103 25.495 1.00 49.34 103 PRO A CA 1
ATOM 769 C C . PRO A 1 103 ? 4.624 15.460 26.984 1.00 49.34 103 PRO A C 1
ATOM 771 O O . PRO A 1 103 ? 5.429 16.280 27.426 1.00 49.34 103 PRO A O 1
ATOM 774 N N . SER A 1 104 ? 3.742 14.854 27.773 1.00 52.91 104 SER A N 1
ATOM 775 C CA . SER A 1 104 ? 3.899 14.803 29.227 1.00 52.91 104 SER A CA 1
ATOM 776 C C . SER A 1 104 ? 4.112 13.355 29.640 1.00 52.91 104 SER A C 1
ATOM 778 O O . SER A 1 104 ? 3.181 12.562 29.647 1.00 52.91 104 SER A O 1
ATOM 780 N N . ASP A 1 105 ? 5.384 13.072 29.910 1.00 51.44 105 ASP A N 1
ATOM 781 C CA . ASP A 1 105 ? 5.934 12.071 30.817 1.00 51.44 105 ASP A CA 1
ATOM 782 C C . ASP A 1 105 ? 5.387 10.632 30.809 1.00 51.44 105 ASP A C 1
ATOM 784 O O . ASP A 1 105 ? 4.320 10.317 31.322 1.00 51.44 105 ASP A O 1
ATOM 788 N N . LEU A 1 106 ? 6.292 9.743 30.381 1.00 60.50 106 LEU A N 1
ATOM 789 C CA . LEU A 1 106 ? 6.652 8.500 31.069 1.00 60.50 106 LEU A CA 1
ATOM 790 C C . LEU A 1 106 ? 5.498 7.545 31.407 1.00 60.50 106 LEU A C 1
ATOM 792 O O . LEU A 1 106 ? 5.037 7.480 32.543 1.00 60.50 106 LEU A O 1
ATOM 796 N N . TYR A 1 107 ? 5.175 6.659 30.468 1.00 54.84 107 TYR A N 1
ATOM 797 C CA . TYR A 1 107 ? 4.656 5.339 30.816 1.00 54.84 107 TYR A CA 1
ATOM 798 C C . TYR A 1 107 ? 5.533 4.272 30.160 1.00 54.84 107 TYR A C 1
ATOM 800 O O . TYR A 1 107 ? 5.345 3.891 29.009 1.00 54.84 107 TYR A O 1
ATOM 808 N N . SER A 1 108 ? 6.541 3.818 30.904 1.00 52.88 108 SER A N 1
ATOM 809 C CA . SER A 1 108 ? 7.047 2.453 30.763 1.00 52.88 108 SER A CA 1
ATOM 810 C C . SER A 1 108 ? 6.213 1.563 31.675 1.00 52.88 108 SER A C 1
ATOM 812 O O . SER A 1 108 ? 6.281 1.739 32.890 1.00 52.88 108 SER A O 1
ATOM 814 N N . PRO A 1 109 ? 5.461 0.603 31.128 1.00 56.03 109 PRO A N 1
ATOM 815 C CA . PRO A 1 109 ? 5.112 -0.595 31.858 1.00 56.03 109 PRO A CA 1
ATOM 816 C C . PRO A 1 109 ? 5.940 -1.760 31.314 1.00 56.03 109 PRO A C 1
ATOM 818 O O . PRO A 1 109 ? 5.790 -2.191 30.171 1.00 56.03 109 PRO A O 1
ATOM 821 N N . GLU A 1 110 ? 6.823 -2.276 32.161 1.00 44.47 110 GLU A N 1
ATOM 822 C CA . GLU A 1 110 ? 7.299 -3.648 32.058 1.00 44.47 110 GLU A CA 1
ATOM 823 C C . GLU A 1 110 ? 6.058 -4.530 32.238 1.00 44.47 110 GLU A C 1
ATOM 825 O O . GLU A 1 110 ? 5.481 -4.607 33.321 1.00 44.47 110 GLU A O 1
ATOM 830 N N . PHE A 1 111 ? 5.562 -5.096 31.138 1.00 51.31 111 PHE A N 1
ATOM 831 C CA . PHE A 1 111 ? 4.426 -6.010 31.147 1.00 51.31 111 PHE A CA 1
ATOM 832 C C . PHE A 1 111 ? 4.895 -7.352 31.720 1.00 51.31 111 PHE A C 1
ATOM 834 O O . PHE A 1 111 ? 5.267 -8.278 31.001 1.00 51.31 111 PHE A O 1
ATOM 841 N N . GLU A 1 112 ? 4.959 -7.402 33.047 1.00 53.81 112 GLU A N 1
ATOM 842 C CA . GLU A 1 112 ? 5.248 -8.586 33.843 1.00 53.81 112 GLU A CA 1
ATOM 843 C C . GLU A 1 112 ? 4.005 -9.491 33.816 1.00 53.81 112 GLU A C 1
ATOM 845 O O . GLU A 1 112 ? 3.047 -9.323 34.570 1.00 53.81 112 GLU A O 1
ATOM 850 N N . TRP A 1 113 ? 3.989 -10.428 32.866 1.00 51.72 113 TRP A N 1
ATOM 851 C CA . TRP A 1 113 ? 3.029 -11.530 32.808 1.00 51.72 113 TRP A CA 1
ATOM 852 C C . TRP A 1 113 ? 3.332 -12.506 33.954 1.00 51.72 113 TRP A C 1
ATOM 854 O O . TRP A 1 113 ? 3.941 -13.550 33.740 1.00 51.72 113 TRP A O 1
ATOM 864 N N . ASP A 1 114 ? 2.955 -12.153 35.183 1.00 52.72 114 ASP A N 1
ATOM 865 C CA . ASP A 1 114 ? 3.050 -13.051 36.343 1.00 52.72 114 ASP A CA 1
ATOM 866 C C . ASP A 1 114 ? 1.863 -12.875 37.307 1.00 52.72 114 ASP A C 1
ATOM 868 O O . ASP A 1 114 ? 1.993 -12.478 38.463 1.00 52.72 114 ASP A O 1
ATOM 872 N N . SER A 1 115 ? 0.650 -13.128 36.805 1.00 50.84 115 SER A N 1
ATOM 873 C CA . SER A 1 115 ? -0.540 -13.426 37.628 1.00 50.84 115 SER A CA 1
ATOM 874 C C . SER A 1 115 ? -1.655 -14.047 36.786 1.00 50.84 115 SER A C 1
ATOM 876 O O . SER A 1 115 ? -2.766 -13.533 36.689 1.00 50.84 115 SER A O 1
ATOM 878 N N . LEU A 1 116 ? -1.351 -15.177 36.152 1.00 55.56 116 LEU A N 1
ATOM 879 C CA . LEU A 1 116 ? -2.353 -16.073 35.568 1.00 55.56 116 LEU A CA 1
ATOM 880 C C . LEU A 1 116 ? -2.298 -17.411 36.315 1.00 55.56 116 LEU A C 1
ATOM 882 O O . LEU A 1 116 ? -2.041 -18.458 35.735 1.00 55.56 116 LEU A O 1
ATOM 886 N N . ASP A 1 117 ? -2.502 -17.347 37.629 1.00 53.06 117 ASP A N 1
ATOM 887 C CA . ASP A 1 117 ? -2.586 -18.514 38.506 1.00 53.06 117 ASP A CA 1
ATOM 888 C C . ASP A 1 117 ? -3.878 -18.394 39.326 1.00 53.06 117 ASP A C 1
ATOM 890 O O . ASP A 1 117 ? -3.873 -17.850 40.424 1.00 53.06 117 ASP A O 1
ATOM 894 N N . ASP A 1 118 ? -5.001 -18.750 38.687 1.00 54.66 118 ASP A N 1
ATOM 895 C CA . ASP A 1 118 ? -6.250 -19.294 39.266 1.00 54.66 118 ASP A CA 1
ATOM 896 C C . ASP A 1 118 ? -7.421 -19.078 38.283 1.00 54.66 118 ASP A C 1
ATOM 898 O O . ASP A 1 118 ? -8.352 -18.305 38.522 1.00 54.66 118 ASP A O 1
ATOM 902 N N . LEU A 1 119 ? -7.383 -19.748 37.121 1.00 51.19 119 LEU A N 1
ATOM 903 C CA . LEU A 1 119 ? -8.600 -19.950 36.329 1.00 51.19 119 LEU A CA 1
ATOM 904 C C . LEU A 1 119 ? -9.454 -20.991 37.056 1.00 51.19 119 LEU A C 1
ATOM 906 O O . LEU A 1 119 ? -9.427 -22.181 36.746 1.00 51.19 119 LEU A O 1
ATOM 910 N N . SER A 1 120 ? -10.175 -20.501 38.063 1.00 58.69 120 SER A N 1
ATOM 911 C CA . SER A 1 120 ? -11.241 -21.209 38.751 1.00 58.69 120 SER A CA 1
ATOM 912 C C . SER A 1 120 ? -12.264 -21.678 37.719 1.00 58.69 120 SER A C 1
ATOM 914 O O . SER A 1 120 ? -12.976 -20.890 37.092 1.00 58.69 120 SER A O 1
ATOM 916 N N . ASP A 1 121 ? -12.264 -22.993 37.539 1.00 52.84 121 ASP A N 1
ATOM 917 C CA . ASP A 1 121 ? -13.210 -23.810 36.796 1.00 52.84 121 ASP A CA 1
ATOM 918 C C . ASP A 1 121 ? -14.623 -23.637 37.376 1.00 52.84 121 ASP A C 1
ATOM 920 O O . ASP A 1 121 ? -15.106 -24.409 38.207 1.00 52.84 121 ASP A O 1
ATOM 924 N N . ALA A 1 122 ? -15.270 -22.542 36.994 1.00 57.53 122 ALA A N 1
ATOM 925 C CA . ALA A 1 122 ? -16.668 -22.280 37.266 1.00 57.53 122 ALA A CA 1
ATOM 926 C C . ALA A 1 122 ? -17.385 -22.080 35.935 1.00 57.53 122 ALA A C 1
ATOM 928 O O . ALA A 1 122 ? -17.723 -20.965 35.532 1.00 57.53 122 ALA A O 1
ATOM 929 N N . GLU A 1 123 ? -17.676 -23.192 35.269 1.00 59.81 123 GLU A N 1
ATOM 930 C CA . GLU A 1 123 ? -18.747 -23.297 34.285 1.00 59.81 123 GLU A CA 1
ATOM 931 C C . GLU A 1 123 ? -20.104 -23.056 34.972 1.00 59.81 123 GLU A C 1
ATOM 933 O O . GLU A 1 123 ? -20.928 -23.940 35.208 1.00 59.81 123 GLU A O 1
ATOM 938 N N . SER A 1 124 ? -20.337 -21.792 35.327 1.00 56.19 124 SER A N 1
ATOM 939 C CA . SER A 1 124 ? -21.623 -21.288 35.772 1.00 56.19 124 SER A CA 1
ATOM 940 C C . SER A 1 124 ? -22.473 -21.038 34.535 1.00 56.19 124 SER A C 1
ATOM 942 O O . SER A 1 124 ? -22.474 -19.969 33.931 1.00 56.19 124 SER A O 1
ATOM 944 N N . SER A 1 125 ? -23.200 -22.077 34.136 1.00 54.44 125 SER A N 1
ATOM 945 C CA . SER A 1 125 ? -24.403 -21.952 33.320 1.00 54.44 125 SER A CA 1
ATOM 946 C C . SER A 1 125 ? -25.314 -20.888 33.949 1.00 54.44 125 SER A C 1
ATOM 948 O O . SER A 1 125 ? -26.079 -21.203 34.866 1.00 54.44 125 SER A O 1
ATOM 950 N N . PHE A 1 126 ? -25.287 -19.647 33.452 1.00 42.81 126 PHE A N 1
ATOM 951 C CA . PHE A 1 126 ? -26.247 -18.616 33.856 1.00 42.81 126 PHE A CA 1
ATOM 952 C C . PHE A 1 126 ? -27.611 -18.940 33.247 1.00 42.81 126 PHE A C 1
ATOM 954 O O . PHE A 1 126 ? -28.045 -18.412 32.223 1.00 42.81 126 PHE A O 1
ATOM 961 N N . ARG A 1 127 ? -28.295 -19.865 33.906 1.00 53.53 127 ARG A N 1
ATOM 962 C CA . ARG A 1 127 ? -29.727 -20.039 33.819 1.00 53.53 127 ARG A CA 1
ATOM 963 C C . ARG A 1 127 ? -30.334 -19.322 35.020 1.00 53.53 127 ARG A C 1
ATOM 965 O O . ARG A 1 127 ? -30.173 -19.773 36.148 1.00 53.53 127 ARG A O 1
ATOM 972 N N . ASN A 1 128 ? -31.126 -18.310 34.675 1.00 56.84 128 ASN A N 1
ATOM 973 C CA . ASN A 1 128 ? -32.347 -17.849 35.333 1.00 56.84 128 ASN A CA 1
ATOM 974 C C . ASN A 1 128 ? -32.313 -16.521 36.112 1.00 56.84 128 ASN A C 1
ATOM 976 O O . ASN A 1 128 ? -31.484 -16.303 36.982 1.00 56.84 128 ASN A O 1
ATOM 980 N N . GLU A 1 129 ? -33.376 -15.767 35.822 1.00 45.62 129 GLU A N 1
ATOM 981 C CA . GLU A 1 129 ? -34.109 -14.825 36.674 1.00 45.62 129 GLU A CA 1
ATOM 982 C C . GLU A 1 129 ? -33.533 -13.418 36.915 1.00 45.62 129 GLU A C 1
ATOM 984 O O . GLU A 1 129 ? -32.681 -13.182 37.760 1.00 45.62 129 GLU A O 1
ATOM 989 N N . GLU A 1 130 ? -34.082 -12.495 36.116 1.00 56.34 130 GLU A N 1
ATOM 990 C CA . GLU A 1 130 ? -34.599 -11.165 36.466 1.00 56.34 130 GLU A CA 1
ATOM 991 C C . GLU A 1 130 ? -33.926 -10.355 37.594 1.00 56.34 130 GLU A C 1
ATOM 993 O O . GLU A 1 130 ? -33.959 -10.698 38.770 1.00 56.34 130 GLU A O 1
ATOM 998 N N . ASN A 1 131 ? -33.428 -9.166 37.238 1.00 52.84 131 ASN A N 1
ATOM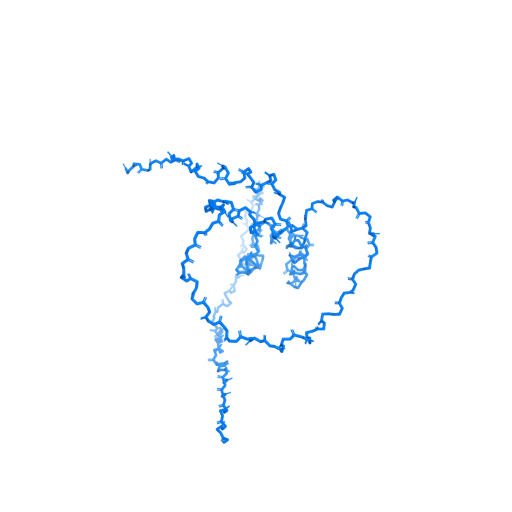 999 C CA . ASN A 1 131 ? -33.921 -7.873 37.737 1.00 52.84 131 ASN A CA 1
ATOM 1000 C C . ASN A 1 131 ? -32.941 -6.758 37.324 1.00 52.84 131 ASN A C 1
ATOM 1002 O O . ASN A 1 131 ? -31.731 -6.896 37.462 1.00 52.84 131 ASN A O 1
ATOM 1006 N N . SER A 1 132 ? -33.502 -5.629 36.890 1.00 49.53 132 SER A N 1
ATOM 1007 C CA . SER A 1 132 ? -32.873 -4.344 36.541 1.00 49.53 132 SER A CA 1
ATOM 1008 C C . SER A 1 132 ? -32.113 -4.246 35.205 1.00 49.53 132 SER A C 1
ATOM 1010 O O . SER A 1 132 ? -30.934 -4.541 35.096 1.00 49.53 132 SER A O 1
ATOM 1012 N N . GLY A 1 133 ? -32.814 -3.713 34.194 1.00 55.38 133 GLY A N 1
ATOM 1013 C CA . GLY A 1 133 ? -32.206 -3.084 33.017 1.00 55.38 133 GLY A CA 1
ATOM 1014 C C . GLY A 1 133 ? -31.751 -4.056 31.936 1.00 55.38 133 GLY A C 1
ATOM 1015 O O . GLY A 1 133 ? -30.560 -4.280 31.762 1.00 55.38 133 GLY A O 1
ATOM 1016 N N . HIS A 1 134 ? -32.691 -4.602 31.158 1.00 57.22 134 HIS A N 1
ATOM 1017 C CA . HIS A 1 134 ? -32.346 -5.281 29.910 1.00 57.22 134 HIS A CA 1
ATOM 1018 C C . HIS A 1 134 ? -31.815 -4.237 28.923 1.00 57.22 134 HIS A C 1
ATOM 1020 O O . HIS A 1 134 ? -32.577 -3.682 28.128 1.00 57.22 134 HIS A O 1
ATOM 1026 N N . LEU A 1 135 ? -30.514 -3.962 29.006 1.00 56.97 135 LEU A N 1
ATOM 1027 C CA . LEU A 1 135 ? -29.795 -3.165 28.029 1.00 56.97 135 LEU A CA 1
ATOM 1028 C C . LEU A 1 135 ? -30.112 -3.764 26.655 1.00 56.97 135 LEU A C 1
ATOM 1030 O O . LEU A 1 135 ? -29.865 -4.945 26.389 1.00 56.97 135 LEU A O 1
ATOM 1034 N N . SER A 1 136 ? -30.748 -2.973 25.803 1.00 71.12 136 SER A N 1
ATOM 1035 C CA . SER A 1 136 ? -31.038 -3.307 24.423 1.00 71.12 136 SER A CA 1
ATOM 1036 C C . SER A 1 136 ? -29.770 -3.826 23.754 1.00 71.12 136 SER A C 1
ATOM 1038 O O . SER A 1 136 ? -28.649 -3.421 24.069 1.00 71.12 136 SER A O 1
ATOM 1040 N N . GLY A 1 137 ? -29.934 -4.695 22.755 1.00 74.56 137 GLY A N 1
ATOM 1041 C CA . GLY A 1 137 ? -28.806 -5.184 21.968 1.00 74.56 137 GLY A CA 1
ATOM 1042 C C . GLY A 1 137 ? -27.953 -4.063 21.348 1.00 74.56 137 GLY A C 1
ATOM 1043 O O . GLY A 1 137 ? -26.808 -4.314 20.979 1.00 74.56 137 GLY A O 1
ATOM 1044 N N . LYS A 1 138 ? -28.507 -2.847 21.260 1.00 80.31 138 LYS A N 1
ATOM 1045 C CA . LYS A 1 138 ? -27.819 -1.607 20.900 1.00 80.31 138 LYS A CA 1
ATOM 1046 C C . LYS A 1 138 ? -26.905 -1.103 22.031 1.00 80.31 138 LYS A C 1
ATOM 1048 O O . LYS A 1 138 ? -25.723 -0.892 21.80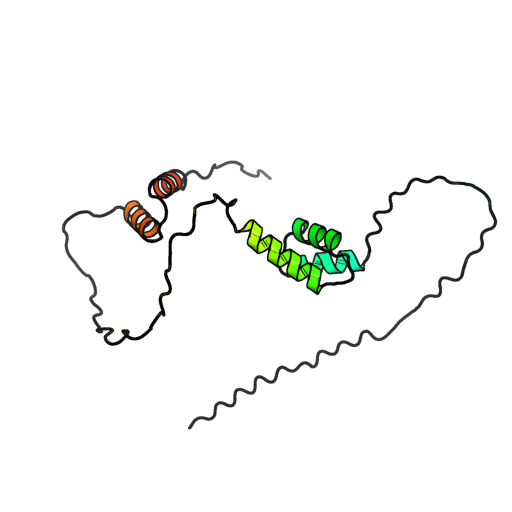6 1.00 80.31 138 LYS A O 1
ATOM 1053 N N . GLU A 1 139 ? -27.404 -1.004 23.257 1.00 85.75 139 GLU A N 1
ATOM 1054 C CA . GLU A 1 139 ? -26.674 -0.460 24.414 1.00 85.75 139 GLU A CA 1
ATOM 1055 C C . GLU A 1 139 ? -25.450 -1.306 24.791 1.00 85.75 139 GLU A C 1
ATOM 1057 O O . GLU A 1 139 ? -24.389 -0.757 25.067 1.00 85.75 139 GLU A O 1
ATOM 1062 N N . LYS A 1 140 ? -25.543 -2.640 24.693 1.00 89.50 140 LYS A N 1
ATOM 1063 C CA . LYS A 1 140 ? -24.383 -3.531 24.902 1.00 89.50 140 LYS A CA 1
ATOM 1064 C C . LYS A 1 140 ? -23.254 -3.305 23.887 1.00 89.50 140 LYS A C 1
ATOM 1066 O O . LYS A 1 140 ? -22.086 -3.415 24.234 1.00 89.50 140 LYS A O 1
ATOM 1071 N N . LYS A 1 141 ? -23.600 -2.988 22.633 1.00 90.19 141 LYS A N 1
ATOM 1072 C CA . LYS A 1 141 ? -22.618 -2.681 21.581 1.00 90.19 141 LYS A CA 1
ATOM 1073 C C . LYS A 1 141 ? -21.992 -1.311 21.809 1.00 90.19 141 LYS A C 1
ATOM 1075 O O . LYS A 1 141 ? -20.792 -1.169 21.637 1.00 90.19 141 LYS A O 1
ATOM 1080 N N . MET A 1 142 ? -22.802 -0.339 22.226 1.00 91.12 142 MET A N 1
ATOM 1081 C CA . MET A 1 142 ? -22.324 0.992 22.588 1.00 91.12 142 MET A CA 1
ATOM 1082 C C . MET A 1 142 ? -21.321 0.915 23.744 1.00 91.12 142 MET A C 1
ATOM 1084 O O . MET A 1 142 ? -20.230 1.451 23.621 1.00 91.12 142 MET A O 1
ATOM 1088 N N . LEU A 1 143 ? -21.645 0.180 24.813 1.00 90.31 143 LEU A N 1
ATOM 1089 C CA . LEU A 1 143 ? -20.735 -0.049 25.941 1.00 90.31 143 LEU A CA 1
ATOM 1090 C C . LEU A 1 143 ? -19.420 -0.702 25.506 1.00 90.31 143 LEU A C 1
ATOM 1092 O O . LEU A 1 143 ? -18.369 -0.231 25.907 1.00 90.31 143 LEU A O 1
ATOM 1096 N N . HIS A 1 144 ? -19.469 -1.733 24.657 1.00 94.12 144 HIS A N 1
ATOM 1097 C CA . HIS A 1 144 ? -18.260 -2.396 24.158 1.00 94.12 144 HIS A CA 1
ATOM 1098 C C . HIS A 1 144 ? -17.365 -1.473 23.317 1.00 94.12 144 HIS A C 1
ATOM 1100 O O . HIS A 1 144 ? -16.149 -1.566 23.396 1.00 94.12 144 HIS A O 1
ATOM 1106 N N . LEU A 1 145 ? -17.949 -0.574 22.519 1.00 94.94 145 LEU A N 1
ATOM 1107 C CA . LEU A 1 145 ? -17.176 0.405 21.748 1.00 94.94 145 LEU A CA 1
ATOM 1108 C C . LEU A 1 145 ? -16.577 1.485 22.658 1.00 94.94 145 LEU A C 1
ATOM 1110 O O . LEU A 1 145 ? -15.431 1.868 22.485 1.00 94.94 145 LEU A O 1
ATOM 1114 N N . VAL A 1 146 ? -17.314 1.942 23.666 1.00 94.31 146 VAL A N 1
ATOM 1115 C CA . VAL A 1 146 ? -16.787 2.915 24.635 1.00 94.31 146 VAL A CA 1
ATOM 1116 C C . VAL A 1 146 ? -15.680 2.304 25.504 1.00 94.31 146 VAL A C 1
ATOM 1118 O O . VAL A 1 146 ? -14.722 2.994 25.825 1.00 94.31 146 VAL A O 1
ATOM 1121 N N . ASP A 1 147 ? -15.774 1.012 25.837 1.00 95.19 147 ASP A N 1
ATOM 1122 C CA . ASP A 1 147 ? -14.720 0.237 26.519 1.00 95.19 147 ASP A CA 1
ATOM 1123 C C . ASP A 1 147 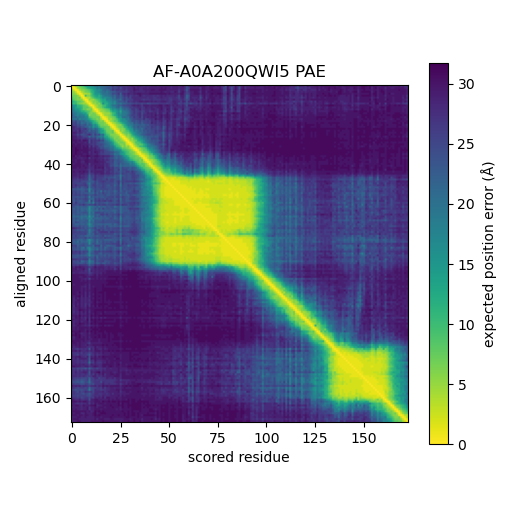? -13.442 0.101 25.669 1.00 95.19 147 ASP A C 1
ATOM 1125 O O . ASP A 1 147 ? -12.351 -0.055 26.199 1.00 95.19 147 ASP A O 1
ATOM 1129 N N . MET A 1 148 ? -13.573 0.231 24.345 1.00 95.62 148 MET A N 1
ATOM 1130 C CA . MET A 1 148 ? -12.471 0.296 23.378 1.00 95.62 148 MET A CA 1
ATOM 1131 C C . MET A 1 148 ? -11.984 1.743 23.134 1.00 95.62 148 MET A C 1
ATOM 1133 O O . MET A 1 148 ? -11.389 2.020 22.094 1.00 95.62 148 MET A O 1
ATOM 1137 N N . ASP A 1 149 ? -12.281 2.671 24.052 1.00 95.88 149 ASP A N 1
ATOM 1138 C CA . ASP A 1 149 ? -11.929 4.100 24.007 1.00 95.88 149 ASP A CA 1
ATOM 1139 C C . ASP A 1 149 ? -12.526 4.900 22.829 1.00 95.88 149 ASP A C 1
ATOM 1141 O O . ASP A 1 149 ? -12.092 6.019 22.536 1.00 95.88 149 ASP A O 1
ATOM 1145 N N . PHE A 1 150 ? -13.571 4.391 22.165 1.00 95.75 150 PHE A N 1
ATOM 1146 C CA . PHE A 1 150 ? -14.280 5.182 21.157 1.00 95.75 150 PHE A CA 1
ATOM 1147 C C . PHE A 1 150 ? -15.137 6.281 21.811 1.00 95.75 150 PHE A C 1
ATOM 1149 O O . PHE A 1 150 ? -15.853 6.024 22.789 1.00 95.75 150 PHE A O 1
ATOM 1156 N N . PRO A 1 151 ? -15.150 7.507 21.254 1.00 94.88 151 PRO A N 1
ATOM 1157 C CA . PRO A 1 151 ? -15.951 8.593 21.797 1.00 94.88 151 PRO A CA 1
ATOM 1158 C C . PRO A 1 151 ? -17.447 8.294 21.652 1.00 94.88 151 PRO A C 1
ATOM 1160 O O . PRO A 1 151 ? -17.946 7.962 20.576 1.00 94.88 151 PRO A O 1
ATOM 1163 N N . VAL A 1 152 ? -18.180 8.459 22.756 1.00 93.38 152 VAL A N 1
ATOM 1164 C CA . VAL A 1 152 ? -19.616 8.143 22.860 1.00 93.38 152 VAL A CA 1
ATOM 1165 C C . VAL A 1 152 ? -20.441 8.834 21.764 1.00 93.38 152 VAL A C 1
ATOM 1167 O O . VAL A 1 152 ? -21.345 8.217 21.200 1.00 93.38 152 VAL A O 1
ATOM 1170 N N . ASP A 1 153 ? -20.110 10.086 21.430 1.00 93.19 153 ASP A N 1
ATOM 1171 C CA . ASP A 1 153 ? -20.808 10.877 20.408 1.00 93.19 153 ASP A CA 1
ATOM 1172 C C . ASP A 1 153 ? -20.672 10.268 19.000 1.00 93.19 153 ASP A C 1
ATOM 1174 O O . ASP A 1 153 ? -21.644 10.226 18.241 1.00 93.19 153 ASP A O 1
ATOM 1178 N N . GLU A 1 154 ? -19.491 9.740 18.663 1.00 92.94 154 GLU A N 1
ATOM 1179 C CA . GLU A 1 154 ? -19.222 9.091 17.375 1.00 92.94 154 GLU A CA 1
ATOM 1180 C C . GLU A 1 154 ? -19.913 7.733 17.289 1.00 92.94 154 GLU A C 1
ATOM 1182 O O . GLU A 1 154 ? -20.584 7.433 16.299 1.00 92.94 154 GLU A O 1
ATOM 1187 N N . VAL A 1 155 ? -19.824 6.939 18.359 1.00 93.50 155 VAL A N 1
ATOM 1188 C CA . VAL A 1 155 ? -20.495 5.640 18.461 1.00 93.50 155 VAL A CA 1
ATOM 1189 C C . VAL A 1 155 ? -22.006 5.810 18.305 1.00 93.50 155 VAL A C 1
ATOM 1191 O O . VAL A 1 155 ? -22.629 5.108 17.507 1.00 93.50 155 VAL A O 1
ATOM 1194 N N . SER A 1 156 ? -22.602 6.774 19.008 1.00 90.44 156 SER A N 1
ATOM 1195 C CA . SER A 1 156 ? -24.034 7.066 18.914 1.00 90.44 156 SER A CA 1
ATOM 1196 C C . SER A 1 156 ? -24.439 7.450 17.486 1.00 90.44 156 SER A C 1
ATOM 1198 O O . SER A 1 156 ? -25.380 6.871 16.939 1.00 90.44 156 SER A O 1
ATOM 1200 N N . ALA A 1 157 ? -23.699 8.365 16.850 1.00 90.56 157 ALA A N 1
ATOM 1201 C CA . ALA A 1 157 ? -23.971 8.806 15.482 1.00 90.56 157 ALA A CA 1
ATOM 1202 C C . ALA A 1 157 ? -23.831 7.669 14.454 1.00 90.56 157 ALA A C 1
ATOM 1204 O O . ALA A 1 157 ? -24.703 7.485 13.600 1.00 90.56 157 ALA A O 1
ATOM 1205 N N . ALA A 1 158 ? -22.771 6.865 14.555 1.00 90.50 158 ALA A N 1
ATOM 1206 C CA . ALA A 1 158 ? -22.530 5.736 13.663 1.00 90.50 158 ALA A CA 1
ATOM 1207 C C . ALA A 1 158 ? -23.615 4.664 13.805 1.00 90.50 158 ALA A C 1
ATOM 1209 O O . ALA A 1 158 ? -24.091 4.119 12.811 1.00 90.50 158 ALA A O 1
ATOM 1210 N N . MET A 1 159 ? -24.056 4.380 15.029 1.00 87.56 159 MET A N 1
ATOM 1211 C CA . MET A 1 159 ? -25.117 3.408 15.287 1.00 87.56 159 MET A CA 1
ATOM 1212 C C . MET A 1 159 ? -26.491 3.863 14.784 1.00 87.56 159 MET A C 1
ATOM 1214 O O . MET A 1 159 ? -27.330 3.010 14.494 1.00 87.56 159 MET A O 1
ATOM 1218 N N . ASP A 1 160 ? -26.735 5.171 14.691 1.00 86.06 160 ASP A N 1
ATOM 1219 C CA . ASP A 1 160 ? -27.944 5.732 14.078 1.00 86.06 160 ASP A CA 1
ATOM 1220 C C . ASP A 1 160 ? -27.861 5.764 12.542 1.00 86.06 160 ASP A C 1
ATOM 1222 O O . ASP A 1 160 ? -28.878 5.598 11.868 1.00 86.06 160 ASP A O 1
ATOM 1226 N N . ALA A 1 161 ? -26.657 5.904 11.978 1.00 85.06 161 ALA A N 1
ATOM 1227 C CA . ALA A 1 161 ? -26.416 5.827 10.535 1.00 85.06 161 ALA A CA 1
ATOM 1228 C C . ALA A 1 161 ? -26.399 4.380 9.999 1.00 85.06 161 ALA A C 1
ATOM 1230 O O . ALA A 1 161 ? -26.787 4.119 8.855 1.00 85.06 161 ALA A O 1
ATOM 1231 N N . CYS A 1 162 ? -25.970 3.420 10.823 1.00 70.12 162 CYS A N 1
ATOM 1232 C CA . CYS A 1 162 ? -25.819 2.013 10.462 1.00 70.12 162 CYS A CA 1
ATOM 1233 C C . CYS A 1 162 ? -27.186 1.306 10.437 1.00 70.12 162 CYS A C 1
ATOM 1235 O O . CYS A 1 162 ? -27.623 0.667 11.393 1.00 70.12 162 CYS A O 1
ATOM 1237 N N . GLY A 1 163 ? -27.893 1.466 9.323 1.00 62.06 163 GLY A N 1
ATOM 1238 C CA . GLY A 1 163 ? -29.220 0.893 9.082 1.00 62.06 163 GLY A CA 1
ATOM 1239 C C . GLY A 1 163 ? -29.898 1.451 7.834 1.00 62.06 163 GLY A C 1
ATOM 1240 O O . GLY A 1 163 ? -30.797 0.817 7.284 1.00 62.06 163 GLY A O 1
ATOM 1241 N N . VAL A 1 164 ? -29.433 2.599 7.341 1.00 60.69 164 VAL A N 1
ATOM 1242 C CA . VAL A 1 164 ? -29.892 3.178 6.081 1.00 60.69 164 VAL A CA 1
ATOM 1243 C C . VAL A 1 164 ? -28.875 2.822 5.003 1.00 60.69 164 VAL A C 1
ATOM 1245 O O . VAL A 1 164 ? -28.023 3.625 4.644 1.00 60.69 164 VAL A O 1
ATOM 1248 N N . TYR A 1 165 ? -28.939 1.590 4.493 1.00 57.47 165 TYR A N 1
ATOM 1249 C CA . TYR A 1 165 ? -28.391 1.337 3.163 1.00 57.47 165 TYR A CA 1
ATOM 1250 C C . TYR A 1 165 ? -29.293 2.091 2.180 1.00 57.47 165 TYR A C 1
ATOM 1252 O O . TYR A 1 165 ? -30.487 1.773 2.127 1.00 57.47 165 TYR A O 1
ATOM 1260 N N . PRO A 1 166 ? -28.798 3.090 1.430 1.00 55.94 166 PRO A N 1
ATOM 1261 C CA . PRO A 1 166 ? -29.558 3.623 0.315 1.00 55.94 166 PRO A CA 1
ATOM 1262 C C . PRO A 1 166 ? -29.849 2.478 -0.661 1.00 55.94 166 PRO A C 1
ATOM 1264 O O . PRO A 1 166 ? -28.954 1.922 -1.297 1.00 55.94 166 PRO A O 1
ATOM 1267 N N . ALA A 1 167 ? -31.114 2.066 -0.723 1.00 55.34 167 ALA A N 1
ATOM 1268 C CA . ALA A 1 167 ? -31.603 1.080 -1.671 1.00 55.34 167 ALA A CA 1
ATOM 1269 C C . ALA A 1 167 ? -31.733 1.738 -3.050 1.00 55.34 167 ALA A C 1
ATOM 1271 O O . ALA A 1 167 ? -32.829 2.013 -3.527 1.00 55.34 167 ALA A O 1
ATOM 1272 N N . GLU A 1 168 ? -30.604 2.007 -3.691 1.00 61.28 168 GLU A N 1
ATOM 1273 C CA . GLU A 1 168 ? -30.549 2.548 -5.044 1.00 61.28 168 GLU A CA 1
ATOM 1274 C C . GLU A 1 168 ? -29.262 2.016 -5.696 1.00 61.28 168 GLU A C 1
ATOM 1276 O O . GLU A 1 168 ? -28.155 2.391 -5.340 1.00 61.28 168 GLU A O 1
ATOM 1281 N N . HIS A 1 169 ? -29.278 1.099 -6.656 1.00 54.75 169 HIS A N 1
ATOM 1282 C CA . HIS A 1 169 ? -30.070 1.114 -7.874 1.00 54.75 169 HIS A CA 1
ATOM 1283 C C . HIS A 1 169 ? -30.242 -0.325 -8.378 1.00 54.75 169 HIS A C 1
ATOM 1285 O O . HIS A 1 169 ? -29.277 -1.083 -8.488 1.00 54.75 169 HIS A O 1
ATOM 1291 N N . GLY A 1 170 ? -31.477 -0.693 -8.722 1.00 56.81 170 GLY A N 1
ATOM 1292 C CA . GLY A 1 170 ? -31.753 -1.922 -9.453 1.00 56.81 170 GLY A CA 1
ATOM 1293 C C . GLY A 1 170 ? -31.110 -1.881 -10.838 1.00 56.81 170 GLY A C 1
ATOM 1294 O O . GLY A 1 170 ? -31.481 -1.058 -11.673 1.00 56.81 170 GLY A O 1
ATOM 1295 N N . PHE A 1 171 ? -30.181 -2.798 -11.097 1.00 56.09 171 PHE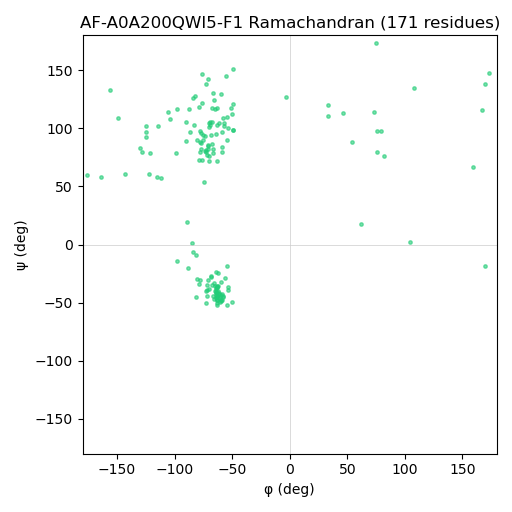 A N 1
ATOM 1296 C CA . PHE A 1 171 ? -29.788 -3.157 -12.454 1.00 56.09 171 PHE A CA 1
ATOM 1297 C C . PHE A 1 171 ? -30.962 -3.904 -13.102 1.00 56.09 171 PHE A C 1
ATOM 1299 O O . PHE A 1 171 ? -31.220 -5.063 -12.780 1.00 56.09 171 PHE A O 1
ATOM 1306 N N . SER A 1 172 ? -31.710 -3.229 -13.977 1.00 62.31 172 SER A N 1
ATOM 1307 C CA . SER A 1 172 ? -32.551 -3.921 -14.959 1.00 62.31 172 SER A CA 1
ATOM 1308 C C . SER A 1 172 ? -31.680 -4.316 -16.150 1.00 62.31 172 SER A C 1
ATOM 1310 O O . SER A 1 172 ? -30.949 -3.475 -16.672 1.00 62.31 172 SER A O 1
ATOM 1312 N N . LEU A 1 173 ? -31.750 -5.607 -16.493 1.00 57.88 173 LEU A N 1
ATOM 1313 C CA . LEU A 1 173 ? -31.134 -6.259 -17.654 1.00 57.88 173 LEU A CA 1
ATOM 1314 C C . LEU A 1 173 ? -31.567 -5.644 -18.990 1.00 57.88 173 LEU A C 1
ATOM 1316 O O . LEU A 1 173 ? -32.749 -5.243 -19.094 1.00 57.88 173 LEU A O 1
#

Sequence (173 aa):
MDNIESSDSWNIEDELEPQNSSLESCSSLMIPGQGPCAGHAEGSTSNPARSKLIYHFIGMGFSENLVAKAIDENGEGNTEEILETLLTYSALEESPPQCEVVPSDLYSPEFEWDSLDDLSDAESSFRNEENSGHLSGKEKKMLHLVDMDFPVDEVSAAMDACGVYPAEHGFSL

Foldseek 3Di:
DPDPPPPPPPPPPPPPDPDDDDPDPPPDDDDPDDDPPPDDDPPPPPPVLLVVQLVVVVVVPQDSVLLVVLCVVPPSPCSPSSVVSSVVVVVVVPDDDDPDDDDDDDDDDPPPPPPPPDPDPDPPPPDDDDDDDPDPPLRVVLVVVVVVVDDSVVSVVVSVVPPDPPPDDDDDD

Nearest PDB structures (foldseek):
  2dag-assembly1_A  TM=6.290E-01  e=3.568E+00  Homo sapiens
  2rn7-assembly1_A  TM=2.478E-01  e=5.492E+00  Shigella flexneri

Solvent-accessible surface area (backbone atoms only — not comparable to full-atom values): 12202 Å² total; per-residue (Å²): 137,84,81,79,80,80,76,82,72,80,77,85,77,77,81,79,74,89,75,82,85,77,89,75,77,83,72,84,81,85,75,93,74,89,76,91,77,87,70,90,68,89,67,81,75,76,46,70,66,53,54,52,51,49,54,52,45,39,73,73,69,48,53,67,70,58,47,54,49,27,36,71,73,60,40,88,86,40,70,66,60,28,48,55,45,46,53,52,48,53,59,54,71,75,43,73,82,81,74,90,71,82,90,78,78,87,84,85,74,83,82,76,90,80,83,90,84,76,87,74,88,67,91,69,76,89,76,83,81,90,84,86,78,86,66,47,83,62,52,57,52,50,50,55,42,42,75,70,72,43,56,65,70,57,54,53,52,49,60,70,54,68,79,67,73,78,93,74,79,86,83,79,133

Radius of gyration: 31.57 Å; Cα contacts (8 Å, |Δi|>4): 40; chains: 1; bounding box: 56×59×87 Å

Secondary structure (DSSP, 8-state):
-----------------------------------------------HHHHHHHHHHHHTT--HHHHHHHHHHH-TT-HHHHHHHHHHHHHHHSSPP----------------------------------S----HHHHHHHHHHHTT--HHHHHHHHHHTT----------

pLDDT: mean 70.32, std 19.53, range [41.12, 97.25]

InterPro domains:
  IPR050390 DNA Cytosine-5 Methyltransferase [PTHR23068] (5-164)